Protein AF-A0A848U905-F1 (afdb_monomer_lite)

Structure (mmCIF, N/CA/C/O backbone):
data_AF-A0A848U905-F1
#
_entry.id   AF-A0A848U905-F1
#
loop_
_atom_site.group_PDB
_atom_site.id
_atom_site.type_symbol
_atom_site.label_atom_id
_atom_site.label_alt_id
_atom_site.label_comp_id
_atom_site.label_asym_id
_atom_site.label_entity_id
_atom_site.label_seq_id
_atom_site.pdbx_PDB_ins_code
_atom_site.Cartn_x
_atom_site.Cartn_y
_atom_site.Cartn_z
_atom_site.occupancy
_atom_site.B_iso_or_equiv
_atom_site.auth_seq_id
_atom_site.auth_comp_id
_atom_site.auth_asym_id
_atom_site.auth_atom_id
_atom_site.pdbx_PDB_model_num
ATOM 1 N N . MET A 1 1 ? -8.249 -36.136 -43.647 1.00 47.88 1 MET A N 1
ATOM 2 C CA . MET A 1 1 ? -6.926 -35.999 -43.003 1.00 47.88 1 MET A CA 1
ATOM 3 C C . MET A 1 1 ? -6.998 -34.783 -42.097 1.00 47.88 1 MET A C 1
ATOM 5 O O . MET A 1 1 ? -7.065 -33.670 -42.598 1.00 47.88 1 MET A O 1
ATOM 9 N N . GLY A 1 2 ? -7.189 -35.005 -40.796 1.00 55.91 2 GLY A N 1
ATOM 10 C CA . GLY A 1 2 ? -7.340 -33.931 -39.816 1.00 55.91 2 GLY A CA 1
ATOM 11 C C . GLY A 1 2 ? -5.985 -33.423 -39.352 1.00 55.91 2 GLY A C 1
ATOM 12 O O . GLY A 1 2 ? -5.082 -34.231 -39.180 1.00 55.91 2 GLY A O 1
ATOM 13 N N . LEU A 1 3 ? -5.867 -32.116 -39.127 1.00 57.53 3 LEU A N 1
ATOM 14 C CA . LEU A 1 3 ? -4.784 -31.517 -38.350 1.00 57.53 3 LEU A CA 1
ATOM 15 C C . LEU A 1 3 ? -5.342 -30.316 -37.579 1.00 57.53 3 LEU A C 1
ATOM 17 O O . LEU A 1 3 ? -5.312 -29.175 -38.030 1.00 57.53 3 LEU A O 1
ATOM 21 N N . PHE A 1 4 ? -5.885 -30.621 -36.401 1.00 60.34 4 PHE A N 1
ATOM 22 C CA . PHE A 1 4 ? -5.969 -29.677 -35.294 1.00 60.34 4 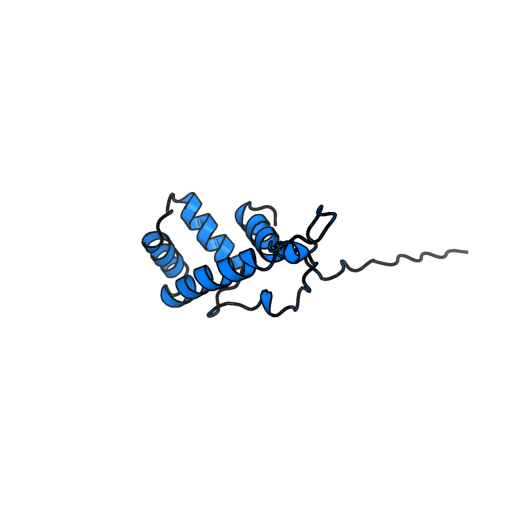PHE A CA 1
ATOM 23 C C . PHE A 1 4 ? -4.544 -29.294 -34.881 1.00 60.34 4 PHE A C 1
ATOM 25 O O . PHE A 1 4 ? -3.712 -30.162 -34.633 1.00 60.34 4 PHE A O 1
ATOM 32 N N . GLY A 1 5 ? -4.292 -27.994 -34.769 1.00 50.50 5 GLY A N 1
ATOM 33 C CA . GLY A 1 5 ? -3.063 -27.429 -34.221 1.00 50.50 5 GLY A CA 1
ATOM 34 C C . GLY A 1 5 ? -3.395 -26.185 -33.413 1.00 50.50 5 GLY A C 1
ATOM 35 O O . GLY A 1 5 ? -2.980 -25.083 -33.754 1.00 50.50 5 GLY A O 1
ATOM 36 N N . LYS A 1 6 ? -4.212 -26.372 -32.373 1.00 49.75 6 LYS A N 1
ATOM 37 C CA . LYS A 1 6 ? -4.434 -25.410 -31.295 1.00 49.75 6 LYS A CA 1
ATOM 38 C C . LYS A 1 6 ? -3.071 -25.119 -30.666 1.00 49.75 6 LYS A C 1
ATOM 40 O O . LYS A 1 6 ? -2.475 -25.994 -30.050 1.00 49.75 6 LYS A O 1
ATOM 45 N N . LYS A 1 7 ? -2.539 -23.923 -30.907 1.00 44.28 7 LYS A N 1
ATOM 46 C CA . LYS A 1 7 ? -1.448 -23.369 -30.110 1.00 44.28 7 LYS A CA 1
ATOM 47 C C . LYS A 1 7 ? -2.093 -22.391 -29.154 1.00 44.28 7 LYS A C 1
ATOM 49 O O . LYS A 1 7 ? -2.364 -21.246 -29.509 1.00 44.28 7 LYS A O 1
ATOM 54 N N . ASP A 1 8 ? -2.404 -22.910 -27.976 1.00 42.38 8 ASP A N 1
ATOM 55 C CA . ASP A 1 8 ? -2.627 -22.134 -26.774 1.00 42.38 8 ASP A CA 1
ATOM 56 C C . ASP A 1 8 ? -1.461 -21.144 -26.654 1.00 42.38 8 ASP A C 1
ATOM 58 O O . ASP A 1 8 ? -0.328 -21.514 -26.344 1.00 42.38 8 ASP A O 1
ATOM 62 N N . LYS A 1 9 ? -1.708 -19.875 -26.994 1.00 42.12 9 LYS A N 1
ATOM 63 C CA . LYS A 1 9 ? -0.843 -18.803 -26.522 1.00 42.12 9 LYS A CA 1
ATOM 64 C C . LYS A 1 9 ? -1.153 -18.686 -25.043 1.00 42.12 9 LYS A C 1
ATOM 66 O O . LYS A 1 9 ? -2.137 -18.053 -24.668 1.00 42.12 9 LYS A O 1
ATOM 71 N N . ALA A 1 10 ? -0.337 -19.374 -24.248 1.00 39.66 10 ALA A N 1
ATOM 72 C CA . ALA A 1 10 ? -0.088 -19.015 -22.867 1.00 39.66 10 ALA A CA 1
ATOM 73 C C . ALA A 1 10 ? -0.083 -17.484 -22.790 1.00 39.66 10 ALA A C 1
ATOM 75 O O . ALA A 1 10 ? 0.627 -16.837 -23.567 1.00 39.66 10 ALA A O 1
ATOM 76 N N . GLY A 1 11 ? -0.962 -16.926 -21.955 1.00 42.72 11 GLY A N 1
ATOM 77 C CA . GLY A 1 11 ? -0.909 -15.513 -21.622 1.00 42.72 11 GLY A CA 1
ATOM 78 C C . GLY A 1 11 ? 0.519 -15.229 -21.191 1.00 42.72 11 GLY A C 1
ATOM 79 O O . GLY A 1 11 ? 1.016 -15.870 -20.271 1.00 42.72 11 GLY A O 1
ATOM 80 N N . ASP A 1 12 ? 1.202 -14.390 -21.963 1.00 49.50 12 ASP A N 1
ATOM 81 C CA . ASP A 1 12 ? 2.567 -13.967 -21.692 1.00 49.50 12 ASP A CA 1
ATOM 82 C C . ASP A 1 12 ? 2.540 -13.398 -20.274 1.00 49.50 12 ASP A C 1
ATOM 84 O O . ASP A 1 12 ? 1.795 -12.442 -20.042 1.00 49.50 12 ASP A O 1
ATOM 88 N N . GLY A 1 13 ? 3.205 -14.080 -19.335 1.00 54.34 13 GLY A N 1
ATOM 89 C CA . GLY A 1 13 ? 3.110 -13.883 -17.885 1.00 54.34 13 GLY A CA 1
ATOM 90 C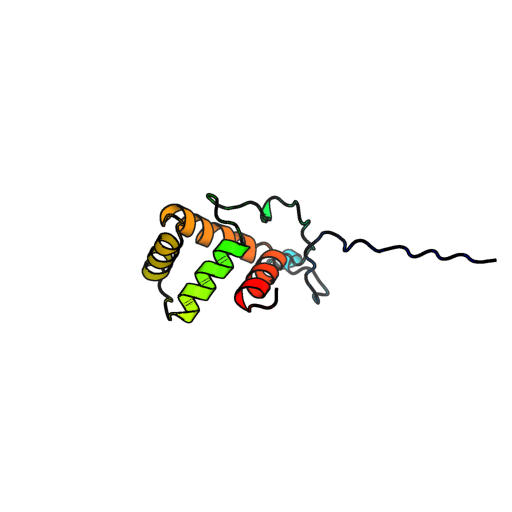 C . GLY A 1 13 ? 3.708 -12.559 -17.430 1.00 54.34 13 GLY A C 1
ATOM 91 O O . GLY A 1 13 ? 4.661 -12.498 -16.660 1.00 54.34 13 GLY A O 1
ATOM 92 N N . LYS A 1 14 ? 3.212 -11.477 -18.016 1.00 58.22 14 LYS A N 1
ATOM 93 C CA . LYS A 1 14 ? 3.659 -10.111 -17.856 1.00 58.22 14 LYS A CA 1
ATOM 94 C C . LYS A 1 14 ? 2.431 -9.229 -17.737 1.00 58.22 14 LYS A C 1
ATOM 96 O O . LYS A 1 14 ? 1.482 -9.327 -18.521 1.00 58.22 14 LYS A O 1
ATOM 101 N N . VAL A 1 15 ? 2.461 -8.314 -16.783 1.00 67.31 15 VAL A N 1
ATOM 102 C CA . VAL A 1 15 ? 1.429 -7.288 -16.655 1.00 67.31 15 VAL A CA 1
ATOM 103 C C . VAL A 1 15 ? 1.694 -6.238 -17.734 1.00 67.31 15 VAL A C 1
ATOM 105 O O . VAL A 1 15 ? 2.702 -5.532 -17.695 1.00 67.31 15 VAL A O 1
ATOM 108 N N . HIS A 1 16 ? 0.813 -6.179 -18.735 1.00 63.44 16 HIS A N 1
ATOM 109 C CA . HIS A 1 16 ? 0.949 -5.297 -19.895 1.00 63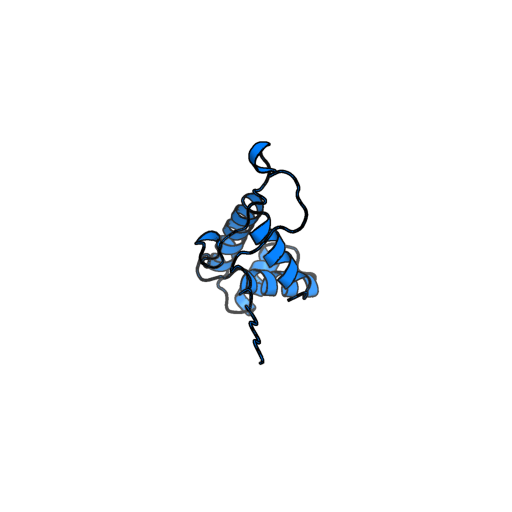.44 16 HIS A CA 1
ATOM 110 C C . HIS A 1 16 ? 0.243 -3.962 -19.663 1.00 63.44 16 HIS A C 1
ATOM 112 O O . HIS A 1 16 ? -0.968 -3.928 -19.440 1.00 63.44 16 HIS A O 1
ATOM 118 N N . VAL A 1 17 ? 0.964 -2.854 -19.842 1.00 62.50 17 VAL A N 1
ATOM 119 C CA . VAL A 1 17 ? 0.366 -1.514 -19.840 1.00 62.50 17 VAL A CA 1
ATOM 120 C C . VAL A 1 17 ? -0.355 -1.288 -21.171 1.00 62.50 17 VAL A C 1
ATOM 122 O O . VAL A 1 17 ? 0.247 -1.015 -22.209 1.00 62.50 17 VAL A O 1
ATOM 125 N N . LYS A 1 18 ? -1.683 -1.441 -21.172 1.00 55.78 18 LYS A N 1
ATOM 126 C CA . LYS A 1 18 ? -2.514 -1.282 -22.377 1.00 55.78 18 LYS A CA 1
ATOM 127 C C . LYS A 1 18 ? -2.610 0.201 -22.783 1.00 55.78 18 LYS A C 1
ATOM 129 O O . LYS A 1 18 ? -3.323 0.959 -22.135 1.00 55.78 18 LYS A O 1
ATOM 134 N N . GLY A 1 19 ? -1.974 0.593 -23.895 1.00 56.03 19 GLY A N 1
ATOM 135 C CA . GLY A 1 19 ? -2.348 1.804 -24.650 1.00 56.03 19 GLY A CA 1
ATOM 136 C C . GLY A 1 19 ? -1.344 2.960 -24.735 1.00 56.03 19 GLY A C 1
ATOM 137 O O . GLY A 1 19 ? -1.740 4.019 -25.214 1.00 56.03 19 GLY A O 1
ATOM 138 N N . MET A 1 20 ? -0.080 2.797 -24.328 1.00 59.81 20 MET A N 1
ATOM 139 C CA . MET A 1 20 ? 0.935 3.852 -24.484 1.00 59.81 20 MET A CA 1
ATOM 140 C C . MET A 1 20 ? 1.883 3.551 -25.658 1.00 59.81 20 MET A C 1
ATOM 142 O O . MET A 1 20 ? 2.489 2.487 -25.709 1.00 59.81 20 MET A O 1
ATOM 146 N N . MET A 1 21 ? 1.988 4.482 -26.616 1.00 58.38 21 MET A N 1
ATOM 147 C CA . MET A 1 21 ? 2.784 4.326 -27.852 1.00 58.38 21 MET A CA 1
ATOM 148 C C . MET A 1 21 ? 4.291 4.564 -27.627 1.00 58.38 21 MET A C 1
ATOM 150 O O . MET A 1 21 ? 5.108 4.150 -28.445 1.00 58.38 21 MET A O 1
ATOM 154 N N . ALA A 1 22 ? 4.646 5.269 -26.549 1.00 64.88 22 ALA A N 1
ATOM 155 C CA . ALA A 1 22 ? 6.008 5.653 -26.189 1.00 64.88 22 ALA A CA 1
ATOM 156 C C . ALA A 1 22 ? 6.199 5.528 -24.674 1.00 64.88 22 ALA A C 1
ATOM 158 O O . ALA A 1 22 ? 5.309 5.915 -23.915 1.00 64.88 22 ALA A O 1
ATOM 159 N N . ASP A 1 23 ? 7.346 5.001 -24.240 1.00 60.81 23 ASP A N 1
ATOM 160 C CA . ASP A 1 23 ? 7.598 4.797 -22.817 1.00 60.81 23 ASP A CA 1
ATOM 161 C C . ASP A 1 23 ? 7.831 6.139 -22.096 1.00 60.81 23 ASP A C 1
ATOM 163 O O . ASP A 1 23 ? 8.769 6.863 -22.454 1.00 60.81 23 ASP A O 1
ATOM 167 N N . PRO A 1 24 ? 7.006 6.505 -21.096 1.00 62.25 24 PRO A N 1
ATOM 168 C CA . PRO A 1 24 ? 7.135 7.786 -20.412 1.00 62.25 24 PRO A CA 1
ATOM 169 C C . PRO A 1 24 ? 8.455 7.928 -19.646 1.00 62.25 24 PRO A C 1
ATOM 171 O O . PRO A 1 24 ? 8.874 9.061 -19.401 1.00 62.25 24 PRO A O 1
ATOM 174 N N . ALA A 1 25 ? 9.145 6.831 -19.302 1.00 70.19 25 ALA A N 1
ATOM 175 C CA . ALA A 1 25 ? 10.427 6.891 -18.600 1.00 70.19 25 ALA A CA 1
ATOM 176 C C . ALA A 1 25 ? 11.525 7.560 -19.430 1.00 70.19 25 ALA A C 1
ATOM 178 O O . ALA A 1 25 ? 12.409 8.202 -18.864 1.00 70.19 25 ALA A O 1
ATOM 179 N N . ALA A 1 26 ? 11.422 7.529 -20.765 1.00 65.06 26 ALA A N 1
ATOM 180 C CA . ALA A 1 26 ? 12.322 8.274 -21.649 1.00 65.06 26 ALA A CA 1
ATOM 181 C C . ALA A 1 26 ? 12.221 9.805 -21.470 1.00 65.06 26 ALA A C 1
ATOM 183 O O . ALA A 1 26 ? 13.123 10.534 -21.877 1.00 65.06 26 ALA A O 1
ATOM 184 N N . PHE A 1 27 ? 11.144 10.288 -20.842 1.00 68.19 27 PHE A N 1
ATOM 185 C CA . PHE A 1 27 ? 10.873 11.702 -20.578 1.00 68.19 27 PHE A CA 1
ATOM 186 C C . PHE A 1 27 ? 10.699 12.007 -19.077 1.00 68.19 27 PHE A C 1
ATOM 188 O O . PHE A 1 27 ? 10.201 13.075 -18.724 1.00 68.19 27 PHE A O 1
ATOM 195 N N . GLY A 1 28 ? 11.122 11.094 -18.189 1.00 63.03 28 GLY A N 1
ATOM 196 C CA . GLY A 1 28 ? 11.077 11.278 -16.731 1.00 63.03 28 GLY A CA 1
ATOM 197 C C . GLY A 1 28 ? 9.753 10.894 -16.054 1.00 63.03 28 GLY A C 1
ATOM 198 O O . GLY A 1 28 ? 9.532 11.270 -14.905 1.00 63.03 28 GLY A O 1
ATOM 199 N N . GLY A 1 29 ? 8.870 10.169 -16.747 1.00 63.28 29 GLY A N 1
ATOM 200 C CA . GLY A 1 29 ? 7.643 9.589 -16.191 1.00 63.28 29 GLY A CA 1
ATOM 201 C C . GLY A 1 29 ? 7.802 8.134 -15.715 1.00 63.28 29 GLY A C 1
ATOM 202 O O . GLY A 1 29 ? 8.864 7.540 -15.880 1.00 63.28 29 GLY A O 1
ATOM 203 N N . PRO A 1 30 ? 6.748 7.532 -15.136 1.00 67.19 30 PRO A N 1
ATOM 204 C CA . PRO A 1 30 ? 6.740 6.115 -14.773 1.00 67.19 30 PRO A CA 1
ATOM 205 C C . PRO A 1 30 ? 6.876 5.226 -16.016 1.00 67.19 30 PRO A C 1
ATOM 207 O O . PRO A 1 30 ? 6.257 5.491 -17.051 1.00 67.19 30 PRO A O 1
ATOM 210 N N . SER A 1 31 ? 7.636 4.139 -15.899 1.00 73.19 31 SER A N 1
ATOM 211 C CA . SER A 1 31 ? 7.813 3.179 -16.990 1.00 73.19 31 SER A CA 1
ATOM 212 C C . SER A 1 31 ? 6.479 2.534 -17.365 1.00 73.19 31 SER A C 1
ATOM 214 O O . SER A 1 31 ? 5.707 2.106 -16.501 1.00 73.19 31 SER A O 1
ATOM 216 N N . SER A 1 32 ? 6.217 2.437 -18.666 1.00 72.94 32 SER A N 1
ATOM 217 C CA . SER A 1 32 ? 5.087 1.694 -19.241 1.00 72.94 32 SER A CA 1
ATOM 218 C C . SER A 1 32 ? 5.476 0.298 -19.734 1.00 72.94 32 SER A C 1
ATOM 220 O O . SER A 1 32 ? 4.631 -0.435 -20.246 1.00 72.94 32 SER A O 1
ATOM 222 N N . ALA A 1 33 ? 6.748 -0.073 -19.592 1.00 73.56 33 ALA A N 1
ATOM 223 C CA . ALA A 1 33 ? 7.244 -1.397 -19.922 1.00 73.56 33 ALA A CA 1
ATOM 224 C C . ALA A 1 33 ? 6.429 -2.498 -19.221 1.00 73.56 33 ALA A C 1
ATOM 226 O O . ALA A 1 33 ? 6.064 -2.379 -18.049 1.00 73.56 33 ALA A O 1
ATOM 227 N N . SER A 1 34 ? 6.160 -3.583 -19.951 1.00 73.88 34 SER A N 1
ATOM 228 C CA . SER A 1 34 ? 5.559 -4.783 -19.373 1.00 73.88 34 SER A CA 1
ATOM 229 C C . SER A 1 34 ? 6.479 -5.356 -18.298 1.00 73.88 34 SER A C 1
ATOM 231 O O . SER A 1 34 ? 7.674 -5.537 -18.530 1.00 73.88 34 SER A O 1
ATOM 233 N N . VAL A 1 35 ? 5.907 -5.678 -17.145 1.00 81.81 35 VAL A N 1
ATOM 234 C CA . VAL A 1 35 ? 6.631 -6.236 -15.999 1.00 81.81 35 VAL A CA 1
ATOM 235 C C . VAL A 1 35 ? 6.364 -7.734 -15.925 1.00 81.81 35 VAL A C 1
ATOM 237 O O . VAL A 1 35 ? 5.209 -8.139 -16.035 1.00 81.81 35 VAL A O 1
ATOM 240 N N . ASP A 1 36 ? 7.405 -8.549 -15.740 1.00 83.88 36 ASP A N 1
ATOM 241 C CA . ASP A 1 36 ? 7.260 -10.001 -15.556 1.00 83.88 36 ASP A CA 1
ATOM 242 C C . ASP A 1 36 ? 6.497 -10.334 -14.272 1.00 83.88 36 ASP A C 1
ATOM 244 O O . ASP A 1 36 ? 6.674 -9.655 -13.270 1.00 83.88 36 ASP A O 1
ATOM 248 N N . GLU A 1 37 ? 5.661 -11.368 -14.264 1.00 78.38 37 GLU A N 1
ATOM 249 C CA . GLU A 1 37 ? 4.925 -11.792 -13.065 1.00 78.38 37 GLU A CA 1
ATOM 250 C C . GLU A 1 37 ? 5.837 -12.235 -11.912 1.00 78.38 37 GLU A C 1
ATOM 252 O O . GLU A 1 37 ? 5.429 -12.134 -10.758 1.00 78.38 37 GLU A O 1
ATOM 257 N N . ASN A 1 38 ? 7.064 -12.681 -12.204 1.00 82.94 38 ASN A N 1
ATOM 258 C CA . ASN A 1 38 ? 8.052 -13.081 -11.193 1.00 82.94 38 ASN A CA 1
ATOM 259 C C . ASN A 1 38 ? 9.032 -11.955 -10.837 1.00 82.94 38 ASN A C 1
ATOM 261 O O . ASN A 1 38 ? 10.042 -12.198 -10.177 1.00 82.94 38 ASN A O 1
ATOM 265 N N . ASP A 1 39 ? 8.789 -10.739 -11.324 1.00 86.62 39 ASP A N 1
ATOM 266 C CA . ASP A 1 39 ? 9.651 -9.600 -11.041 1.00 86.62 39 ASP A CA 1
ATOM 267 C C . ASP A 1 39 ? 9.581 -9.228 -9.543 1.00 86.62 39 ASP A C 1
ATOM 269 O O . ASP A 1 39 ? 8.479 -9.155 -8.986 1.00 86.62 39 ASP A O 1
ATOM 273 N N . PRO A 1 40 ? 10.720 -8.957 -8.875 1.00 89.00 40 PRO A N 1
ATOM 274 C CA . PRO A 1 40 ? 10.752 -8.571 -7.460 1.00 89.00 40 PRO A CA 1
ATOM 275 C C . PRO A 1 40 ? 9.979 -7.277 -7.158 1.00 89.00 40 PRO A C 1
ATOM 277 O O . PRO A 1 40 ? 9.675 -6.977 -6.003 1.00 89.00 40 PRO A O 1
ATOM 280 N N . ILE A 1 41 ? 9.588 -6.502 -8.173 1.00 89.25 41 ILE A N 1
ATOM 281 C CA . ILE A 1 41 ? 8.629 -5.403 -8.015 1.00 89.25 41 ILE A CA 1
ATOM 282 C C . ILE A 1 41 ? 7.266 -5.871 -7.470 1.00 89.25 41 ILE A C 1
ATOM 284 O O . ILE A 1 41 ? 6.517 -5.054 -6.931 1.00 89.25 41 ILE A O 1
ATOM 288 N N . TRP A 1 42 ? 6.947 -7.167 -7.556 1.00 91.75 42 TRP A N 1
ATOM 289 C CA . TRP A 1 42 ? 5.754 -7.774 -6.963 1.00 91.75 42 TRP A CA 1
ATOM 290 C C . TRP A 1 42 ? 5.978 -8.356 -5.564 1.00 91.75 42 TRP A C 1
ATOM 292 O O . TRP A 1 42 ? 4.997 -8.744 -4.927 1.00 91.75 42 TRP A O 1
ATOM 302 N N . ASP A 1 43 ? 7.216 -8.385 -5.058 1.00 94.00 43 ASP A N 1
ATOM 303 C CA . ASP A 1 43 ? 7.513 -8.950 -3.740 1.00 94.00 43 ASP A CA 1
ATOM 304 C C . ASP A 1 43 ? 6.772 -8.198 -2.636 1.00 94.00 43 ASP A C 1
ATOM 306 O O . ASP A 1 43 ? 6.678 -6.969 -2.649 1.00 94.00 43 ASP A O 1
ATOM 310 N N . ALA A 1 44 ? 6.269 -8.932 -1.648 1.00 94.19 44 ALA A N 1
ATOM 311 C CA . ALA A 1 44 ? 5.598 -8.332 -0.506 1.00 94.19 44 ALA A CA 1
ATOM 312 C C . ALA A 1 44 ? 6.533 -7.374 0.252 1.00 94.19 44 ALA A C 1
ATOM 314 O O . ALA A 1 44 ? 7.717 -7.652 0.447 1.00 94.19 44 ALA A O 1
ATOM 315 N N . ILE A 1 45 ? 5.981 -6.254 0.709 1.00 94.94 45 ILE A N 1
ATOM 316 C CA . ILE A 1 45 ? 6.715 -5.235 1.465 1.00 94.94 45 ILE A CA 1
ATOM 317 C C . ILE A 1 45 ? 6.347 -5.418 2.930 1.00 94.94 45 ILE A C 1
ATOM 319 O O . ILE A 1 45 ? 5.174 -5.310 3.276 1.00 94.94 45 ILE A O 1
ATOM 323 N N . ASP A 1 46 ? 7.321 -5.789 3.764 1.00 93.44 46 ASP A N 1
ATOM 324 C CA . ASP A 1 46 ? 7.090 -6.208 5.157 1.00 93.44 46 ASP A CA 1
ATOM 325 C C . ASP A 1 46 ? 5.975 -7.265 5.300 1.00 93.44 46 ASP A C 1
ATOM 327 O O . ASP A 1 46 ? 5.174 -7.259 6.232 1.00 93.44 46 ASP A O 1
ATOM 331 N N . GLY A 1 47 ? 5.907 -8.195 4.341 1.00 92.44 47 GLY A N 1
ATOM 332 C CA . GLY A 1 47 ? 4.893 -9.254 4.308 1.00 92.44 47 GLY A CA 1
ATOM 333 C C . GLY A 1 47 ? 3.530 -8.825 3.753 1.00 92.44 47 GLY A C 1
ATOM 334 O O . GLY A 1 47 ? 2.644 -9.666 3.640 1.00 92.44 47 GLY A O 1
ATOM 335 N N . VAL A 1 48 ? 3.365 -7.563 3.341 1.00 95.50 48 VAL A N 1
ATOM 336 C CA . VAL A 1 48 ? 2.135 -7.047 2.726 1.00 95.50 48 VAL A CA 1
ATOM 337 C C . VAL A 1 48 ? 2.247 -7.066 1.201 1.00 95.50 48 VAL A C 1
ATOM 339 O O . VAL A 1 48 ? 2.987 -6.287 0.590 1.00 95.50 48 VAL A O 1
ATOM 342 N N . GLY A 1 49 ? 1.489 -7.960 0.569 1.00 94.56 49 GLY A N 1
ATOM 343 C CA . GLY A 1 49 ? 1.376 -8.034 -0.891 1.00 94.56 49 GLY A CA 1
ATOM 344 C C . GLY A 1 49 ? 0.527 -6.903 -1.488 1.00 94.56 49 GLY A C 1
ATOM 345 O O . GLY A 1 49 ? -0.280 -6.286 -0.792 1.00 94.56 49 GLY A O 1
ATOM 346 N N . LEU A 1 50 ? 0.661 -6.665 -2.798 1.00 93.88 50 LEU A N 1
ATOM 347 C CA . LEU A 1 50 ? -0.070 -5.603 -3.505 1.00 93.88 50 LEU A CA 1
ATOM 348 C C . LEU A 1 50 ? -1.591 -5.780 -3.425 1.00 93.88 50 LEU A C 1
ATOM 350 O O . LEU A 1 50 ? -2.312 -4.828 -3.145 1.00 93.88 50 LEU A O 1
ATOM 354 N N . ASP A 1 51 ? -2.078 -6.999 -3.657 1.00 92.56 51 ASP A N 1
ATOM 355 C CA . ASP A 1 51 ? -3.506 -7.324 -3.616 1.00 92.56 51 ASP A CA 1
ATOM 356 C C . ASP A 1 51 ? -4.095 -7.131 -2.205 1.00 92.56 51 ASP A C 1
ATOM 358 O O . ASP A 1 51 ? -5.185 -6.576 -2.047 1.00 92.56 51 ASP A O 1
ATOM 362 N N . GLN A 1 52 ? -3.347 -7.518 -1.165 1.00 94.19 52 GLN A N 1
ATOM 363 C CA . GLN A 1 52 ? -3.739 -7.301 0.230 1.00 94.19 52 GLN A CA 1
ATOM 364 C C . GLN A 1 52 ? -3.776 -5.805 0.560 1.00 94.19 52 GLN A C 1
ATOM 366 O O . GLN A 1 52 ? -4.762 -5.321 1.113 1.00 94.19 52 GLN A O 1
ATOM 371 N N . TYR A 1 53 ? -2.745 -5.058 0.159 1.00 94.75 53 TYR A N 1
ATOM 372 C CA . TYR A 1 53 ? -2.692 -3.607 0.314 1.00 94.75 53 TYR A CA 1
ATOM 373 C C . TYR A 1 53 ? -3.873 -2.904 -0.379 1.00 94.75 53 TYR A C 1
ATOM 375 O O . TYR A 1 53 ? -4.554 -2.078 0.233 1.00 94.75 53 TYR A O 1
ATOM 383 N N . ALA A 1 54 ? -4.176 -3.273 -1.627 1.00 94.44 54 ALA A N 1
ATOM 384 C CA . ALA A 1 54 ? -5.300 -2.732 -2.392 1.00 94.44 54 ALA A CA 1
ATOM 385 C C . ALA A 1 54 ? -6.663 -3.067 -1.761 1.00 94.44 54 ALA A C 1
ATOM 387 O O . ALA A 1 54 ? -7.561 -2.228 -1.729 1.00 94.44 54 ALA A O 1
ATOM 388 N N . THR A 1 55 ? -6.814 -4.273 -1.212 1.00 93.88 55 THR A N 1
ATOM 389 C CA . THR A 1 55 ? -8.047 -4.697 -0.531 1.00 93.88 55 THR A CA 1
ATOM 390 C C . THR A 1 55 ? -8.276 -3.909 0.759 1.00 93.88 55 THR A C 1
ATOM 392 O O . THR A 1 55 ? -9.385 -3.437 1.005 1.00 93.88 55 THR A O 1
ATOM 395 N N . ILE A 1 56 ? -7.230 -3.728 1.571 1.00 94.19 56 ILE A N 1
ATOM 396 C CA . ILE A 1 56 ? -7.314 -2.986 2.836 1.00 94.19 56 ILE A CA 1
ATOM 397 C C . ILE A 1 56 ? -7.611 -1.507 2.570 1.00 94.19 56 ILE A C 1
ATOM 399 O O . ILE A 1 56 ? -8.517 -0.947 3.180 1.00 94.19 56 ILE A O 1
ATOM 403 N N . THR A 1 57 ? -6.902 -0.885 1.624 1.00 93.50 57 THR A N 1
ATOM 404 C CA . THR A 1 57 ? -7.135 0.521 1.247 1.00 93.50 57 THR A CA 1
ATOM 405 C C . THR A 1 57 ? -8.536 0.746 0.684 1.00 93.50 57 THR A C 1
ATOM 407 O O . THR A 1 57 ? -9.187 1.717 1.061 1.00 93.50 57 THR A O 1
ATOM 410 N N . LYS A 1 58 ? -9.041 -0.166 -0.158 1.00 93.50 58 LYS A N 1
ATOM 411 C CA . LYS A 1 58 ? -10.429 -0.128 -0.639 1.00 93.50 58 LYS A CA 1
ATOM 412 C C . LYS A 1 58 ? -11.427 -0.239 0.517 1.00 93.50 58 LYS A C 1
ATOM 414 O O . LYS A 1 58 ? -12.317 0.595 0.623 1.00 93.50 58 LYS A O 1
ATOM 419 N N . GLY A 1 59 ? -11.263 -1.229 1.396 1.00 93.88 59 GLY A N 1
ATOM 420 C CA . GLY A 1 59 ? -12.162 -1.432 2.535 1.00 93.88 59 GLY A CA 1
ATOM 421 C C . GLY A 1 59 ? -12.197 -0.235 3.490 1.00 93.88 59 GLY A C 1
ATOM 422 O O . GLY A 1 59 ? -13.270 0.155 3.941 1.00 93.88 59 GLY A O 1
ATOM 423 N N . ALA A 1 60 ? -11.046 0.398 3.733 1.00 93.50 60 ALA A N 1
ATOM 424 C CA . ALA A 1 60 ? -10.961 1.641 4.494 1.00 93.50 60 ALA A CA 1
ATOM 425 C C . ALA A 1 60 ? -11.711 2.789 3.788 1.00 93.50 60 ALA A C 1
ATOM 427 O O . ALA A 1 60 ? -12.531 3.467 4.409 1.00 93.50 60 ALA A O 1
ATOM 428 N N . ALA A 1 61 ? -11.501 2.963 2.479 1.00 92.44 61 ALA A N 1
ATOM 429 C CA . ALA A 1 61 ? -12.180 3.990 1.689 1.00 92.44 61 ALA A CA 1
ATOM 430 C C . ALA A 1 61 ? -13.708 3.795 1.650 1.00 92.44 61 ALA A C 1
ATOM 432 O O . ALA A 1 61 ? -14.449 4.769 1.784 1.00 92.44 61 ALA A O 1
ATOM 433 N N . ASP A 1 62 ? -14.184 2.551 1.545 1.00 93.31 62 ASP A N 1
ATOM 434 C CA . ASP A 1 62 ? -15.612 2.203 1.600 1.00 93.31 62 ASP A CA 1
ATOM 435 C C . ASP A 1 62 ? -16.238 2.547 2.970 1.00 93.31 62 ASP A C 1
ATOM 437 O O . ASP A 1 62 ? -17.436 2.821 3.060 1.00 93.31 62 ASP A O 1
ATOM 441 N N . GLN A 1 63 ? -15.430 2.591 4.037 1.00 92.81 63 GLN A N 1
ATOM 442 C CA . GLN A 1 63 ? -15.827 3.050 5.374 1.00 92.81 63 GLN A CA 1
ATOM 443 C C . GLN A 1 63 ? -15.660 4.566 5.584 1.00 92.81 63 GLN A C 1
ATOM 445 O O . GLN A 1 63 ? -15.960 5.073 6.665 1.00 92.81 63 GLN A O 1
ATOM 450 N N . GLY A 1 64 ? -15.200 5.303 4.570 1.00 94.12 64 GLY A N 1
ATOM 451 C CA . GLY A 1 64 ? -14.927 6.739 4.660 1.00 94.12 64 GLY A CA 1
ATOM 452 C C . GLY A 1 64 ? -13.634 7.085 5.403 1.00 94.12 64 GLY A C 1
ATOM 453 O O . GLY A 1 64 ? -13.434 8.240 5.772 1.00 94.12 64 GLY A O 1
ATOM 454 N N . ILE A 1 65 ? -12.755 6.105 5.623 1.00 94.25 65 ILE A N 1
ATOM 455 C CA . ILE A 1 65 ? -11.450 6.299 6.250 1.00 94.25 65 ILE A CA 1
ATOM 456 C C . ILE A 1 65 ? -10.468 6.760 5.173 1.00 94.25 65 ILE A C 1
ATOM 458 O O . ILE A 1 65 ? -10.134 6.012 4.253 1.00 94.25 65 ILE A O 1
ATOM 462 N N . THR A 1 66 ? -10.005 8.003 5.286 1.00 86.88 66 THR A N 1
ATOM 463 C CA . THR A 1 66 ? -9.094 8.619 4.305 1.00 86.88 66 THR A CA 1
ATOM 464 C C . THR A 1 66 ? -7.812 9.166 4.923 1.00 86.88 66 THR A C 1
ATOM 466 O O . THR A 1 66 ? -6.939 9.636 4.198 1.00 86.88 66 THR A O 1
ATOM 469 N N . ASP A 1 67 ? -7.700 9.156 6.249 1.00 92.44 67 ASP A N 1
ATOM 470 C CA . ASP A 1 67 ? -6.515 9.596 6.975 1.00 92.44 67 ASP A CA 1
ATOM 471 C C . ASP A 1 67 ? -5.572 8.424 7.282 1.00 92.44 67 ASP A C 1
ATOM 473 O O . ASP A 1 67 ? -5.995 7.282 7.458 1.00 92.44 67 ASP A O 1
ATOM 477 N N . GLU A 1 68 ? -4.273 8.716 7.355 1.00 90.81 68 GLU A N 1
ATOM 478 C CA . GLU A 1 68 ? -3.234 7.701 7.560 1.00 90.81 68 GLU A CA 1
ATOM 479 C C . GLU A 1 68 ? -3.434 6.919 8.867 1.00 90.81 68 GLU A C 1
ATOM 481 O O . GLU A 1 68 ? -3.330 5.695 8.869 1.00 90.81 68 GLU A O 1
ATOM 486 N N . ALA A 1 69 ? -3.784 7.598 9.964 1.00 94.00 69 ALA A N 1
ATOM 487 C CA . ALA A 1 69 ? -3.982 6.952 11.259 1.00 94.00 69 ALA A CA 1
ATOM 488 C C . ALA A 1 69 ? -5.154 5.958 11.228 1.00 94.00 69 ALA A C 1
ATOM 490 O O . ALA A 1 69 ? -5.032 4.834 11.718 1.00 94.00 69 ALA A O 1
ATOM 491 N N . GLY A 1 70 ? -6.269 6.343 10.607 1.00 94.94 70 GLY A N 1
ATOM 492 C CA . GLY A 1 70 ? -7.424 5.482 10.404 1.00 94.94 70 GLY A CA 1
ATOM 493 C C . GLY A 1 70 ? -7.114 4.291 9.497 1.00 94.94 70 GLY A C 1
ATOM 494 O O . GLY A 1 70 ? -7.535 3.175 9.795 1.00 94.94 70 GLY A O 1
ATOM 495 N N . LEU A 1 71 ? -6.337 4.490 8.428 1.00 94.44 71 LEU A N 1
ATOM 496 C CA . LEU A 1 71 ? -5.889 3.406 7.547 1.00 94.44 71 LEU A CA 1
ATOM 497 C C . LEU A 1 71 ? -5.007 2.390 8.283 1.00 94.44 71 LEU A C 1
ATOM 499 O O . LEU A 1 71 ? -5.204 1.187 8.118 1.00 94.44 71 LEU A O 1
ATOM 503 N N . LEU A 1 72 ? -4.075 2.854 9.121 1.00 95.19 72 LEU A N 1
ATOM 504 C CA . LEU A 1 72 ? -3.220 1.988 9.938 1.00 95.19 72 LEU A CA 1
ATOM 505 C C . LEU A 1 72 ? -4.036 1.195 10.966 1.00 95.19 72 LEU A C 1
ATOM 507 O O . LEU A 1 72 ? -3.853 -0.016 11.088 1.00 95.19 72 LEU A O 1
ATOM 511 N N . ALA A 1 73 ? -4.976 1.847 11.653 1.00 95.25 73 ALA A N 1
ATOM 512 C CA . ALA A 1 73 ? -5.877 1.181 12.592 1.00 95.25 73 ALA A CA 1
ATOM 513 C C . ALA A 1 73 ? -6.777 0.145 11.891 1.00 95.25 73 ALA A C 1
ATOM 515 O O . ALA A 1 73 ? -6.997 -0.952 12.408 1.00 95.25 73 ALA A O 1
ATOM 516 N N . TYR A 1 74 ? -7.264 0.462 10.687 1.00 95.50 74 TYR A N 1
ATOM 517 C CA . TYR A 1 74 ? -8.038 -0.472 9.876 1.00 95.50 74 TYR A CA 1
ATOM 518 C C . TYR A 1 74 ? -7.187 -1.671 9.437 1.00 95.50 74 TYR A C 1
ATOM 520 O O . TYR A 1 74 ? -7.628 -2.809 9.574 1.00 95.50 74 TYR A O 1
ATOM 528 N N . ALA A 1 75 ? -5.952 -1.447 8.980 1.00 95.19 75 ALA A N 1
ATOM 529 C CA . ALA A 1 75 ? -5.024 -2.516 8.615 1.00 95.19 75 ALA A CA 1
ATOM 530 C C . ALA A 1 75 ? -4.725 -3.454 9.797 1.00 95.19 75 ALA A C 1
ATOM 532 O O . ALA A 1 75 ? -4.757 -4.676 9.634 1.00 95.19 75 ALA A O 1
ATOM 533 N N . GLU A 1 76 ? -4.537 -2.900 10.996 1.00 95.31 76 GLU A N 1
ATOM 534 C CA . GLU A 1 76 ? -4.351 -3.678 12.224 1.00 95.31 76 GLU A CA 1
ATOM 535 C C . GLU A 1 76 ? -5.580 -4.531 12.551 1.00 95.31 76 GLU A C 1
ATOM 537 O O . GLU A 1 76 ? -5.446 -5.715 12.864 1.00 95.31 76 GLU A O 1
ATOM 542 N N . SER A 1 77 ? -6.788 -3.988 12.366 1.00 94.50 77 SER A N 1
ATOM 543 C CA . SER A 1 77 ? -8.032 -4.761 12.472 1.00 94.50 77 SER A CA 1
ATOM 544 C C . SER A 1 77 ? -8.137 -5.891 11.438 1.00 94.50 77 SER A C 1
ATOM 546 O O . SER A 1 77 ? -8.895 -6.834 11.662 1.00 94.50 77 SER A O 1
ATOM 548 N N . GLN A 1 78 ? -7.415 -5.811 10.317 1.00 92.94 78 GLN A N 1
ATOM 549 C CA . GLN A 1 78 ? -7.312 -6.877 9.312 1.00 92.94 78 GLN A CA 1
ATOM 550 C C . GLN A 1 78 ? -6.156 -7.856 9.601 1.00 92.94 78 GLN A C 1
ATOM 552 O O . GLN A 1 78 ? -5.896 -8.757 8.803 1.00 92.94 78 GLN A O 1
ATOM 557 N N . GLY A 1 79 ? -5.455 -7.698 10.729 1.00 93.00 79 GLY A N 1
ATOM 558 C CA . GLY A 1 79 ? -4.320 -8.534 11.126 1.00 93.00 79 GLY A CA 1
ATOM 559 C C . GLY A 1 79 ? -2.979 -8.113 10.519 1.00 93.00 79 GLY A C 1
ATOM 560 O O . GLY A 1 79 ? -2.000 -8.846 10.654 1.00 93.00 79 GLY A O 1
ATOM 561 N N . VAL A 1 80 ? -2.908 -6.951 9.862 1.00 94.56 80 VAL A N 1
ATOM 562 C CA . VAL A 1 80 ? -1.657 -6.386 9.340 1.00 94.56 80 VAL A CA 1
ATOM 563 C C . VAL A 1 80 ? -1.128 -5.355 10.326 1.00 94.56 80 VAL A C 1
ATOM 565 O O . VAL A 1 80 ? -1.763 -4.335 10.563 1.00 94.56 80 VAL A O 1
ATOM 568 N N . GLY A 1 81 ? 0.050 -5.600 10.898 1.00 93.94 81 GLY A N 1
ATOM 569 C CA . GLY A 1 81 ? 0.647 -4.666 11.853 1.00 93.94 81 GLY A CA 1
ATOM 570 C C . GLY A 1 81 ? 0.825 -3.266 11.256 1.00 93.94 81 GLY A C 1
ATOM 571 O O . GLY A 1 81 ? 1.245 -3.132 10.107 1.00 93.94 81 GLY A O 1
ATOM 572 N N . GLN A 1 82 ? 0.556 -2.226 12.051 1.00 93.06 82 GLN A N 1
ATOM 573 C CA . GLN A 1 82 ? 0.624 -0.828 11.603 1.00 93.06 82 GLN A CA 1
ATOM 574 C C . GLN A 1 82 ? 1.973 -0.488 10.951 1.00 93.06 82 GLN A C 1
ATOM 576 O O . GLN A 1 82 ? 2.004 0.063 9.858 1.00 93.06 82 GLN A O 1
ATOM 581 N N . ALA A 1 83 ? 3.089 -0.886 11.572 1.00 93.25 83 ALA A N 1
ATOM 582 C CA . ALA A 1 83 ? 4.427 -0.637 11.030 1.00 93.25 83 ALA A CA 1
ATOM 583 C C . ALA A 1 83 ? 4.640 -1.301 9.656 1.00 93.25 83 ALA A C 1
ATOM 585 O O . ALA A 1 83 ? 5.129 -0.657 8.732 1.00 93.25 83 ALA A O 1
ATOM 586 N N . ALA A 1 84 ? 4.209 -2.558 9.497 1.00 93.75 84 ALA A N 1
ATOM 587 C CA . ALA A 1 84 ? 4.298 -3.271 8.224 1.00 93.75 84 ALA A CA 1
ATOM 588 C C . ALA A 1 84 ? 3.423 -2.610 7.148 1.00 93.75 84 ALA A C 1
ATOM 590 O O . ALA A 1 84 ? 3.851 -2.442 6.008 1.00 93.75 84 ALA A O 1
ATOM 591 N N . PHE A 1 85 ? 2.212 -2.176 7.514 1.00 95.25 85 PHE A N 1
ATOM 592 C CA . PHE A 1 85 ? 1.326 -1.476 6.589 1.00 95.25 85 PHE A CA 1
ATOM 593 C C . PHE A 1 85 ? 1.873 -0.103 6.185 1.00 95.25 85 PHE A C 1
ATOM 595 O O . PHE A 1 85 ? 1.786 0.265 5.017 1.00 95.25 85 PHE A O 1
ATOM 602 N N . GLN A 1 86 ? 2.492 0.634 7.109 1.00 94.31 86 GLN A N 1
ATOM 603 C CA . GLN A 1 86 ? 3.122 1.920 6.817 1.00 94.31 86 GLN A CA 1
ATOM 604 C C . GLN A 1 86 ? 4.295 1.765 5.836 1.00 94.31 86 GLN A C 1
ATOM 606 O O . GLN A 1 86 ? 4.375 2.494 4.842 1.00 94.31 86 GLN A O 1
ATOM 611 N N . SER A 1 87 ? 5.164 0.770 6.050 1.00 94.69 87 SER A N 1
ATOM 612 C CA . SER A 1 87 ? 6.213 0.415 5.089 1.00 94.69 87 SER A CA 1
ATOM 613 C C . SER A 1 87 ? 5.633 0.035 3.728 1.00 94.69 87 SER A C 1
ATOM 615 O O . SER A 1 87 ? 6.131 0.481 2.692 1.00 94.69 87 SER A O 1
ATOM 617 N N . ALA A 1 88 ? 4.551 -0.749 3.715 1.00 95.44 88 ALA A N 1
ATOM 618 C CA . ALA A 1 88 ? 3.872 -1.152 2.493 1.00 95.44 88 ALA A CA 1
ATOM 619 C C . ALA A 1 88 ? 3.278 0.044 1.738 1.00 95.44 88 ALA A C 1
ATOM 621 O O . ALA A 1 88 ? 3.445 0.123 0.524 1.00 95.44 88 ALA A O 1
ATOM 622 N N . MET A 1 89 ? 2.655 1.005 2.428 1.00 93.81 89 MET A N 1
ATOM 623 C CA . MET A 1 89 ? 2.156 2.244 1.820 1.00 93.81 89 MET A CA 1
ATOM 624 C C . MET A 1 89 ? 3.274 2.991 1.094 1.00 93.81 89 MET A C 1
ATOM 626 O O . MET A 1 89 ? 3.123 3.340 -0.077 1.00 93.81 89 MET A O 1
ATOM 630 N N . SER A 1 90 ? 4.409 3.209 1.767 1.00 94.06 90 SER A N 1
ATOM 631 C CA . SER A 1 90 ? 5.556 3.898 1.166 1.00 94.06 90 SER A CA 1
ATOM 632 C C . SER A 1 90 ? 6.107 3.121 -0.029 1.00 94.06 90 SER A C 1
ATOM 634 O O . SER A 1 90 ? 6.246 3.669 -1.122 1.00 94.06 90 SER A O 1
ATOM 636 N N . GLY A 1 91 ? 6.384 1.831 0.157 1.00 94.56 91 GLY A N 1
ATOM 637 C CA . GLY A 1 91 ? 7.036 1.018 -0.860 1.00 94.56 91 GLY A CA 1
ATOM 638 C C . GLY A 1 91 ? 6.155 0.759 -2.085 1.00 94.56 91 GLY A C 1
ATOM 639 O O . GLY A 1 91 ? 6.639 0.849 -3.214 1.00 94.56 91 GLY A O 1
ATOM 640 N N . TRP A 1 92 ? 4.854 0.511 -1.904 1.00 94.56 92 TRP A N 1
ATOM 641 C CA . TRP A 1 92 ? 3.932 0.355 -3.029 1.00 94.56 92 TRP A CA 1
ATOM 642 C C . TRP A 1 92 ? 3.720 1.678 -3.766 1.00 94.56 92 TRP A C 1
ATOM 644 O O . TRP A 1 92 ? 3.701 1.669 -4.996 1.00 94.56 92 TRP A O 1
ATOM 654 N N . ASN A 1 93 ? 3.646 2.816 -3.064 1.00 91.25 93 ASN A N 1
ATOM 655 C CA . ASN A 1 93 ? 3.585 4.129 -3.714 1.00 91.25 93 ASN A CA 1
ATOM 656 C C . ASN A 1 93 ? 4.830 4.405 -4.564 1.00 91.25 93 ASN A C 1
ATOM 658 O O . ASN A 1 93 ? 4.705 4.888 -5.689 1.00 91.25 93 ASN A O 1
ATOM 662 N N . ASP A 1 94 ? 6.023 4.082 -4.069 1.00 92.06 94 ASP A N 1
ATOM 663 C CA . ASP A 1 94 ? 7.257 4.273 -4.833 1.00 92.06 94 ASP A CA 1
ATOM 664 C C . ASP A 1 94 ? 7.320 3.351 -6.055 1.00 92.06 94 ASP A C 1
ATOM 666 O O . ASP A 1 94 ? 7.626 3.813 -7.156 1.00 92.06 94 ASP A O 1
ATOM 670 N N . ARG A 1 95 ? 6.898 2.088 -5.923 1.00 92.25 95 ARG A N 1
ATOM 671 C CA . ARG A 1 95 ? 6.793 1.163 -7.062 1.00 92.25 95 ARG A CA 1
ATOM 672 C C . ARG A 1 95 ? 5.753 1.608 -8.094 1.00 92.25 95 ARG A C 1
ATOM 674 O O . ARG A 1 95 ? 6.007 1.487 -9.289 1.00 92.25 95 ARG A O 1
ATOM 681 N N . MET A 1 96 ? 4.621 2.181 -7.674 1.00 90.00 96 MET A N 1
ATOM 682 C CA . MET A 1 96 ? 3.626 2.759 -8.593 1.00 90.00 96 MET A CA 1
ATOM 683 C C . MET A 1 96 ? 4.152 3.998 -9.331 1.00 90.00 96 MET A C 1
ATOM 685 O O . MET A 1 96 ? 3.831 4.187 -10.503 1.00 90.00 96 MET A O 1
ATOM 689 N N . LYS A 1 97 ? 4.989 4.827 -8.688 1.00 86.62 97 LYS A N 1
ATOM 690 C CA . LYS A 1 97 ? 5.677 5.952 -9.355 1.00 86.62 97 LYS A CA 1
ATOM 691 C C . LYS A 1 97 ? 6.738 5.485 -10.353 1.00 86.62 97 LYS A C 1
ATOM 693 O O . LYS A 1 97 ? 7.074 6.229 -11.267 1.00 86.62 97 LYS A O 1
ATOM 698 N N . GLN A 1 98 ? 7.295 4.291 -10.166 1.00 84.62 98 GLN A N 1
ATOM 699 C CA . GLN A 1 98 ? 8.315 3.719 -11.048 1.00 84.62 98 GLN A CA 1
ATOM 700 C C . GLN A 1 98 ? 7.714 2.899 -12.195 1.00 84.62 98 GLN A C 1
ATOM 702 O O . GLN A 1 98 ? 8.283 2.868 -13.286 1.00 84.62 98 GLN A O 1
ATOM 707 N N . SER A 1 99 ? 6.570 2.248 -11.968 1.00 86.00 99 SER A N 1
ATOM 708 C CA . SER A 1 99 ? 5.941 1.334 -12.919 1.00 86.00 99 SER A CA 1
ATOM 709 C C . SER A 1 99 ? 4.428 1.509 -12.984 1.00 86.00 99 SER A C 1
ATOM 711 O O . SER A 1 99 ? 3.691 1.255 -12.026 1.00 86.00 99 SER A O 1
ATOM 713 N N . MET A 1 100 ? 3.948 1.839 -14.183 1.00 86.38 100 MET A N 1
ATOM 714 C CA . MET A 1 100 ? 2.519 1.919 -14.482 1.00 86.38 100 MET A CA 1
ATOM 715 C C . MET A 1 100 ? 1.816 0.565 -14.327 1.00 86.38 100 MET A C 1
ATOM 717 O O . MET A 1 100 ? 0.631 0.533 -14.000 1.00 86.38 100 MET A O 1
ATOM 721 N N . ALA A 1 101 ? 2.522 -0.552 -14.527 1.00 88.44 101 ALA A N 1
ATOM 722 C CA . ALA A 1 101 ? 1.952 -1.890 -14.381 1.00 88.44 101 ALA A CA 1
ATOM 723 C C . ALA A 1 101 ? 1.512 -2.166 -12.932 1.00 88.44 101 ALA A C 1
ATOM 725 O O . ALA A 1 101 ? 0.441 -2.734 -12.707 1.00 88.44 101 ALA A O 1
ATOM 726 N N . VAL A 1 102 ? 2.292 -1.701 -11.948 1.00 89.81 102 VAL A N 1
ATOM 727 C CA . VAL A 1 102 ? 1.956 -1.822 -10.519 1.00 89.81 102 VAL A CA 1
ATOM 728 C C . VAL A 1 102 ? 0.695 -1.023 -10.203 1.00 89.81 102 VAL A C 1
ATOM 730 O O . VAL A 1 102 ? -0.235 -1.553 -9.595 1.00 89.81 102 VAL A O 1
ATOM 733 N N . GLY A 1 103 ? 0.618 0.221 -10.690 1.00 89.25 103 GLY A N 1
ATOM 734 C CA . GL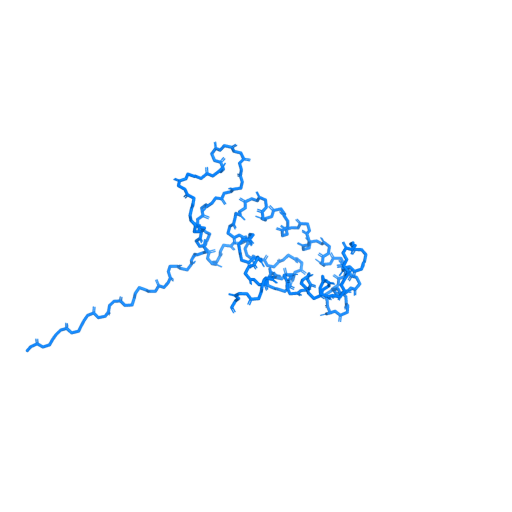Y A 1 103 ? -0.564 1.069 -10.522 1.00 89.25 103 GLY A CA 1
ATOM 735 C C . GLY A 1 103 ? -1.816 0.495 -11.193 1.00 89.25 103 GLY A C 1
ATOM 736 O O . GLY A 1 103 ? -2.905 0.552 -10.626 1.00 89.25 103 GLY A O 1
ATOM 737 N N . GLN A 1 104 ? -1.680 -0.124 -12.369 1.00 88.75 104 GLN A N 1
ATOM 738 C CA . GLN A 1 104 ? -2.799 -0.788 -13.044 1.00 88.75 104 GLN A CA 1
ATOM 739 C C . GLN A 1 104 ? -3.317 -1.998 -12.267 1.00 88.75 104 GLN A C 1
ATOM 741 O O . GLN A 1 104 ? -4.533 -2.147 -12.138 1.00 88.75 104 GLN A O 1
ATOM 746 N N . ARG A 1 105 ? -2.425 -2.834 -11.721 1.00 89.25 105 ARG A N 1
ATOM 747 C CA . ARG A 1 105 ? -2.821 -3.989 -10.906 1.00 89.25 105 ARG A CA 1
ATOM 748 C C . ARG A 1 105 ? -3.477 -3.555 -9.598 1.00 89.25 105 ARG A C 1
ATOM 750 O O . ARG A 1 105 ? -4.546 -4.062 -9.272 1.00 89.25 105 ARG A O 1
ATOM 757 N N . PHE A 1 106 ? -2.906 -2.563 -8.913 1.00 91.56 106 PHE A N 1
ATOM 758 C CA . PHE A 1 106 ? -3.545 -1.933 -7.756 1.00 91.56 106 PHE A CA 1
ATOM 75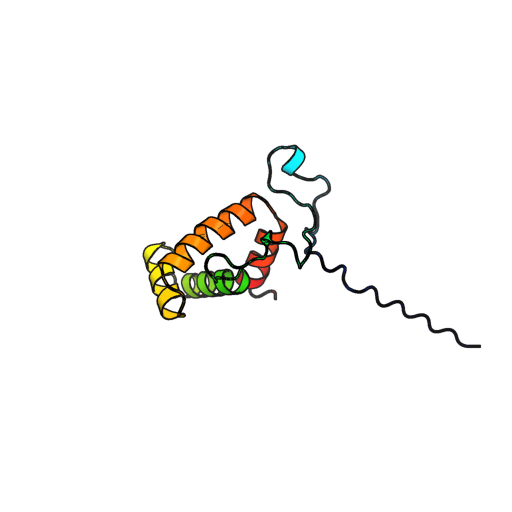9 C C . PHE A 1 106 ? -4.965 -1.475 -8.096 1.00 91.56 106 PHE A C 1
ATOM 761 O O . PHE A 1 106 ? -5.921 -1.826 -7.410 1.00 91.56 106 PHE A O 1
ATOM 768 N N . ASN A 1 107 ? -5.114 -0.736 -9.198 1.00 89.94 107 ASN A N 1
ATOM 769 C CA . ASN A 1 107 ? -6.395 -0.184 -9.604 1.00 89.94 107 ASN A CA 1
ATOM 770 C C . ASN A 1 107 ? -7.416 -1.263 -10.002 1.00 89.94 107 ASN A C 1
ATOM 772 O O . ASN A 1 107 ? -8.606 -1.094 -9.754 1.00 89.94 107 ASN A O 1
ATOM 776 N N . ALA A 1 108 ? -6.975 -2.377 -10.595 1.00 89.75 108 ALA A N 1
ATOM 777 C CA . ALA A 1 108 ? -7.847 -3.508 -10.905 1.00 89.75 108 ALA A CA 1
ATOM 778 C C . ALA A 1 108 ? -8.476 -4.091 -9.630 1.00 89.75 108 ALA A C 1
ATOM 780 O O . ALA A 1 108 ? -9.700 -4.213 -9.559 1.00 89.75 108 ALA A O 1
ATOM 781 N N . VAL A 1 109 ? -7.661 -4.330 -8.597 1.00 89.75 109 VAL A N 1
ATOM 782 C CA . VAL A 1 109 ? -8.132 -4.821 -7.293 1.00 89.75 109 VAL A CA 1
ATOM 783 C C . VAL A 1 109 ? -8.997 -3.768 -6.595 1.00 89.75 109 VAL A C 1
ATOM 785 O O . VAL A 1 109 ? -10.115 -4.059 -6.169 1.00 89.75 109 VAL A O 1
ATOM 788 N N . TYR A 1 110 ? -8.538 -2.515 -6.551 1.00 88.12 110 TYR A N 1
ATOM 789 C CA . TYR A 1 110 ? -9.241 -1.411 -5.895 1.00 88.12 110 TYR A CA 1
ATOM 790 C C . TYR A 1 110 ? -10.627 -1.146 -6.508 1.00 88.12 110 TYR A C 1
ATOM 792 O O . TYR A 1 110 ? -11.614 -0.961 -5.793 1.00 88.12 110 TYR A O 1
ATOM 800 N N . MET A 1 111 ? -10.749 -1.194 -7.838 1.00 88.50 111 MET A N 1
ATOM 801 C CA . MET A 1 111 ? -12.029 -1.038 -8.539 1.00 88.50 111 MET A CA 1
ATOM 802 C C . MET A 1 111 ? -12.901 -2.304 -8.508 1.00 88.50 111 MET A C 1
ATOM 804 O O . MET A 1 111 ? -14.043 -2.247 -8.959 1.00 88.50 111 MET A O 1
ATOM 808 N N . GLY A 1 112 ? -12.405 -3.431 -7.983 1.00 76.44 112 GLY A N 1
ATOM 809 C CA . GLY A 1 112 ? -13.106 -4.718 -8.021 1.00 76.44 112 GLY A CA 1
ATOM 810 C C . GLY A 1 112 ? -13.278 -5.267 -9.441 1.00 76.44 112 GLY A C 1
ATOM 811 O O . GLY A 1 112 ? -14.290 -5.892 -9.737 1.00 76.44 112 GLY A O 1
ATOM 812 N N . LYS A 1 113 ? -12.327 -4.977 -10.337 1.00 60.69 113 LYS A N 1
ATOM 813 C CA . LYS A 1 113 ? -12.309 -5.452 -11.732 1.00 60.69 113 LYS A CA 1
ATOM 814 C C . LYS A 1 113 ? -11.4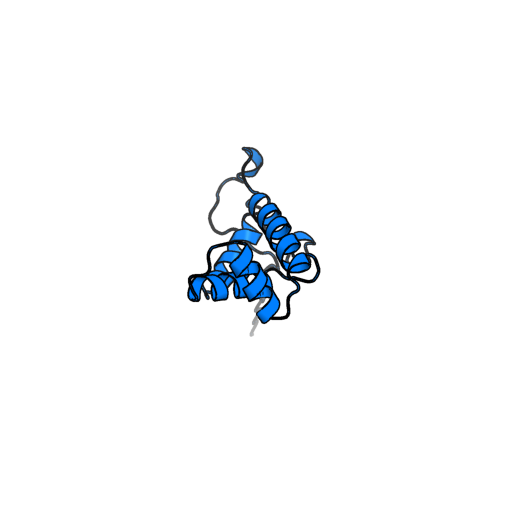79 -6.732 -11.928 1.00 60.69 113 LYS A C 1
ATOM 816 O O . LYS A 1 113 ? -11.178 -7.061 -13.075 1.00 60.69 113 LYS A O 1
ATOM 821 N N . SER A 1 114 ? -11.090 -7.397 -10.841 1.00 46.69 114 SER A N 1
ATOM 822 C CA . SER A 1 114 ? -10.309 -8.640 -10.847 1.00 46.69 114 SER A CA 1
ATOM 823 C C . SER A 1 114 ? -11.143 -9.859 -11.224 1.00 46.69 114 SER A C 1
ATOM 825 O O . SER A 1 114 ? -12.280 -9.972 -10.713 1.00 46.69 114 SER A O 1
#

Radius of gyration: 17.61 Å; chains: 1; bounding box: 28×48×56 Å

pLDDT: mean 81.14, std 16.66, range [39.66, 95.5]

Sequence (114 aa):
MGLFGKKDKAGDGKVHVKGMMADPAAFGGPSSASVDENDPIWDAIDGVGLDQYATITKGAADQGITDEAGLLAYAESQGVGQAAFQSAMSGWNDRMKQSMAVGQRFNAVYMGKS

Foldseek 3Di:
DDDDDDDPPDPQQWQAQPDDPDACVVVPFAGRDTGHNPDCLQPQQLNHGLLNLLQLVLVCVVVVNDDLVSSLVSCVVVVHHSVSSVRRVVSLVVSVRHHVSSVVVSVCSSVVVD

Secondary structure (DSSP, 8-state):
------------SEE--TT-SS-GGGGTS-B-SPEETT-GGGS-BTTB-HHHHHHHHHHHHHTT--SHHHHHHHHHHTT--HHHHHHHHHHHHHHHHHBHHHHHHHHHHHTT--